Protein AF-A0A379FG62-F1 (afdb_monomer)

Radius of gyration: 13.23 Å; Cα contacts (8 Å, |Δi|>4): 63; chains: 1; bounding box: 31×20×34 Å

pLDDT: mean 95.45, std 7.23, range [49.38, 98.75]

Sequence (75 aa):
MYWVNGQQQQSINVSDRAVQFGDGCFTTLAVEQGKPILLSAHLKRLQRGCDALFLPSPDWQWLASHLLQIASHNH

Mean predicted aligned error: 2.8 Å

Foldseek 3Di:
DDQDPNDDDDDDDCPPCCNVPVQADDDDFDQDQLDTPPLVVRLVVRVVRCVVSVHDDDPSVVVSVVSSVVSNPPD

Structure (mmCIF, N/CA/C/O backbone):
data_AF-A0A379FG62-F1
#
_entry.id   AF-A0A379FG62-F1
#
loop_
_atom_site.group_PDB
_atom_site.id
_atom_site.type_symbol
_atom_site.label_atom_id
_atom_site.label_alt_id
_atom_site.label_comp_id
_atom_site.label_asym_id
_atom_site.label_entity_id
_atom_site.label_seq_id
_atom_site.pdbx_PDB_ins_code
_atom_site.Cartn_x
_atom_site.Cartn_y
_atom_site.Cartn_z
_atom_site.occupancy
_atom_site.B_iso_or_equiv
_atom_site.auth_seq_id
_atom_site.auth_comp_id
_atom_site.auth_asym_id
_atom_site.auth_atom_id
_atom_site.pdbx_PDB_model_num
ATOM 1 N N . MET A 1 1 ? 4.887 10.122 13.100 1.00 83.06 1 MET A N 1
ATOM 2 C CA . MET A 1 1 ? 5.626 8.847 12.974 1.00 83.06 1 MET A CA 1
ATOM 3 C C . MET A 1 1 ? 4.953 8.033 11.878 1.00 83.06 1 MET A C 1
ATOM 5 O O . MET A 1 1 ? 3.728 8.020 11.865 1.00 83.06 1 MET A O 1
ATOM 9 N N . TYR A 1 2 ? 5.701 7.408 10.969 1.00 93.50 2 TYR A N 1
ATOM 10 C CA . TYR A 1 2 ? 5.153 6.595 9.874 1.00 93.50 2 TYR A CA 1
ATOM 11 C C . TYR A 1 2 ? 5.545 5.132 10.053 1.00 93.50 2 TYR A C 1
ATOM 13 O O . TYR A 1 2 ? 6.598 4.851 10.615 1.00 93.50 2 TYR A O 1
ATOM 21 N N . TRP A 1 3 ? 4.723 4.204 9.570 1.00 95.44 3 TRP A N 1
ATOM 22 C CA . TRP A 1 3 ? 5.059 2.781 9.552 1.00 95.44 3 TRP A CA 1
ATOM 23 C C . TRP A 1 3 ? 5.532 2.389 8.154 1.00 95.44 3 TRP A C 1
ATOM 25 O O . TRP A 1 3 ? 4.751 2.419 7.207 1.00 95.44 3 TRP A O 1
ATOM 35 N N . VAL A 1 4 ? 6.802 2.012 8.032 1.00 95.62 4 VAL A N 1
ATOM 36 C CA . VAL A 1 4 ? 7.432 1.575 6.781 1.00 95.62 4 VAL A CA 1
ATOM 37 C C . VAL A 1 4 ? 7.875 0.132 6.978 1.00 95.62 4 VAL A C 1
ATOM 39 O O . VAL A 1 4 ? 8.675 -0.151 7.868 1.00 95.62 4 VAL A O 1
ATOM 42 N N . ASN A 1 5 ? 7.309 -0.796 6.202 1.00 94.06 5 ASN A N 1
ATOM 43 C CA . ASN A 1 5 ? 7.588 -2.237 6.302 1.00 94.06 5 ASN A CA 1
ATOM 44 C C . ASN A 1 5 ? 7.508 -2.781 7.746 1.00 94.06 5 ASN A C 1
ATOM 46 O O . ASN A 1 5 ? 8.346 -3.561 8.188 1.00 94.06 5 ASN A O 1
ATOM 50 N N . GLY A 1 6 ? 6.505 -2.322 8.505 1.00 93.69 6 GLY A N 1
ATOM 51 C CA . GLY A 1 6 ? 6.258 -2.761 9.885 1.00 93.69 6 GLY A CA 1
ATOM 52 C C . GLY A 1 6 ? 7.105 -2.079 10.957 1.00 93.69 6 GLY A C 1
ATOM 53 O O . GLY A 1 6 ? 6.966 -2.420 12.124 1.00 93.69 6 GLY A O 1
ATOM 54 N N . GLN A 1 7 ? 7.946 -1.108 10.599 1.00 95.06 7 GLN A N 1
ATOM 55 C CA . GLN A 1 7 ? 8.799 -0.382 11.542 1.00 95.06 7 GLN A CA 1
ATOM 56 C C . GLN A 1 7 ? 8.444 1.106 11.573 1.00 95.06 7 GLN A C 1
ATOM 58 O O . GLN A 1 7 ? 8.151 1.702 10.535 1.00 95.06 7 GLN A O 1
ATOM 63 N N . GLN A 1 8 ? 8.486 1.717 12.758 1.00 95.81 8 GLN A N 1
ATOM 64 C CA . GLN A 1 8 ? 8.274 3.156 12.904 1.00 95.81 8 GLN A CA 1
ATOM 65 C C . GLN A 1 8 ? 9.491 3.938 12.417 1.00 95.81 8 GLN A C 1
ATOM 67 O O . GLN A 1 8 ? 10.605 3.731 12.893 1.00 95.81 8 GLN A O 1
ATOM 72 N N . GLN A 1 9 ? 9.273 4.844 11.470 1.00 96.00 9 GLN A N 1
ATOM 73 C CA . GLN A 1 9 ? 10.314 5.649 10.843 1.00 96.00 9 GLN A CA 1
ATOM 74 C C . GLN A 1 9 ? 9.812 7.074 10.569 1.00 96.00 9 GLN A C 1
ATOM 76 O O . GLN A 1 9 ? 8.608 7.358 10.559 1.00 96.00 9 GLN A O 1
ATOM 81 N N . GLN A 1 10 ? 10.757 7.991 10.368 1.00 96.50 10 GLN A N 1
ATOM 82 C CA . GLN A 1 10 ? 10.489 9.383 9.983 1.00 96.50 10 GLN A CA 1
ATOM 83 C C . GLN A 1 10 ? 10.935 9.697 8.550 1.00 96.50 10 GLN A C 1
ATOM 85 O O . GLN A 1 10 ? 10.595 10.750 8.020 1.00 96.50 10 GLN A O 1
ATOM 90 N N . SER A 1 11 ? 11.670 8.782 7.923 1.00 95.44 11 SER A N 1
ATOM 91 C CA . SER A 1 11 ? 12.211 8.916 6.577 1.00 95.44 11 SER A CA 1
ATOM 92 C C . SER A 1 11 ? 12.120 7.585 5.835 1.00 95.44 11 SER A C 1
ATOM 94 O O . SER A 1 11 ? 11.944 6.529 6.439 1.00 95.44 11 SER A O 1
ATOM 96 N N . ILE A 1 12 ? 12.240 7.661 4.515 1.00 95.94 12 ILE A N 1
ATOM 97 C CA . ILE A 1 12 ? 12.480 6.525 3.623 1.00 95.94 12 ILE A CA 1
ATOM 98 C C . ILE A 1 12 ? 13.739 6.823 2.806 1.00 95.94 12 ILE A C 1
ATOM 100 O O . ILE A 1 12 ? 14.205 7.965 2.777 1.00 95.94 12 ILE A O 1
ATOM 104 N N . ASN A 1 13 ? 14.311 5.810 2.156 1.00 96.44 13 ASN A N 1
ATOM 105 C CA . ASN A 1 13 ? 15.470 6.029 1.296 1.00 96.44 13 ASN A CA 1
ATOM 106 C C . ASN A 1 13 ? 15.080 6.913 0.100 1.00 96.44 13 ASN A C 1
ATOM 108 O O . ASN A 1 13 ? 14.046 6.690 -0.524 1.00 96.44 13 ASN A O 1
ATOM 112 N N . VAL A 1 14 ? 15.922 7.889 -0.250 1.00 97.25 14 VAL A N 1
ATOM 113 C CA . VAL A 1 14 ? 15.714 8.725 -1.440 1.00 97.25 14 VAL A CA 1
ATOM 114 C C . VAL A 1 14 ? 15.663 7.894 -2.723 1.00 97.25 14 VAL A C 1
ATOM 116 O O . VAL A 1 14 ? 14.957 8.274 -3.648 1.00 97.25 14 VAL A O 1
ATOM 119 N N . SER A 1 15 ? 16.353 6.750 -2.780 1.00 97.88 15 SER A N 1
ATOM 120 C CA . SER A 1 15 ? 16.340 5.847 -3.936 1.00 97.88 15 SER A CA 1
ATOM 121 C C . SER A 1 15 ? 15.055 5.024 -4.080 1.00 97.88 15 SER A C 1
ATOM 123 O O . SER A 1 15 ? 14.931 4.275 -5.050 1.00 97.88 15 SER A O 1
ATOM 125 N N . ASP A 1 16 ? 14.104 5.139 -3.147 1.00 97.38 16 ASP A N 1
ATOM 126 C CA . ASP A 1 16 ? 12.806 4.480 -3.260 1.00 97.38 16 ASP A CA 1
ATOM 127 C C . ASP A 1 16 ? 12.057 4.971 -4.511 1.00 97.38 16 ASP A C 1
ATOM 129 O O . ASP A 1 16 ? 12.009 6.168 -4.811 1.00 97.38 16 ASP A O 1
ATOM 133 N N . ARG A 1 17 ? 11.458 4.044 -5.263 1.00 97.62 17 ARG A N 1
ATOM 134 C CA . ARG A 1 17 ? 10.789 4.351 -6.537 1.00 97.62 17 ARG A CA 1
ATOM 135 C C . ARG A 1 17 ? 9.559 5.247 -6.351 1.00 97.62 17 ARG A C 1
ATOM 137 O O . ARG A 1 17 ? 9.234 6.008 -7.264 1.00 97.62 17 ARG A O 1
ATOM 144 N N . ALA A 1 18 ? 8.933 5.238 -5.170 1.00 96.31 18 ALA A N 1
ATOM 145 C CA . ALA A 1 18 ? 7.872 6.179 -4.827 1.00 96.31 18 ALA A CA 1
ATOM 146 C C . ALA A 1 18 ? 8.385 7.630 -4.789 1.00 96.31 18 ALA A C 1
ATOM 148 O O . ALA A 1 18 ? 7.676 8.539 -5.214 1.00 96.31 18 ALA A O 1
ATOM 149 N N . VAL A 1 19 ? 9.625 7.849 -4.336 1.00 97.75 19 VAL A N 1
ATOM 150 C CA . VAL A 1 19 ? 10.272 9.173 -4.318 1.00 97.75 19 VAL A CA 1
ATOM 151 C C . VAL A 1 19 ? 10.769 9.553 -5.708 1.00 97.75 19 VAL A C 1
ATOM 153 O O . VAL A 1 19 ? 10.562 10.679 -6.148 1.00 97.75 19 VAL A O 1
ATOM 156 N N . GLN A 1 20 ? 11.422 8.618 -6.398 1.00 98.38 20 GLN A N 1
ATOM 157 C CA . GLN A 1 20 ? 12.062 8.892 -7.685 1.00 98.38 20 GLN A CA 1
ATOM 158 C C . GLN A 1 20 ? 11.050 9.142 -8.809 1.00 98.38 20 GLN A C 1
ATOM 160 O O . GLN A 1 20 ? 11.263 10.020 -9.642 1.00 98.38 20 GLN A O 1
ATOM 165 N N . PHE A 1 21 ? 9.960 8.369 -8.844 1.00 97.62 21 PHE A N 1
ATOM 166 C CA . PHE A 1 21 ? 9.058 8.313 -10.001 1.00 97.62 21 PHE A CA 1
ATOM 167 C C . PHE A 1 21 ? 7.574 8.409 -9.637 1.00 97.62 21 PHE A C 1
ATOM 169 O O . PHE A 1 21 ? 6.733 8.403 -10.532 1.00 97.62 21 PHE A O 1
ATOM 176 N N . GLY A 1 22 ? 7.229 8.454 -8.346 1.00 96.50 22 GLY A N 1
ATOM 177 C CA . GLY A 1 22 ? 5.840 8.273 -7.918 1.00 96.50 22 GLY A CA 1
ATOM 178 C C . GLY A 1 22 ? 5.302 6.875 -8.237 1.00 96.50 22 GLY A C 1
ATOM 179 O O . GLY A 1 22 ? 4.098 6.706 -8.407 1.00 96.50 22 GLY A O 1
ATOM 180 N N . ASP A 1 23 ? 6.187 5.881 -8.354 1.00 97.62 23 ASP A N 1
ATOM 181 C CA . ASP A 1 23 ? 5.839 4.527 -8.776 1.00 97.62 23 ASP A CA 1
ATOM 182 C C . ASP A 1 23 ? 5.228 3.725 -7.622 1.00 97.62 23 ASP A C 1
ATOM 184 O O . ASP A 1 23 ? 5.913 3.057 -6.846 1.00 97.62 23 ASP A O 1
ATOM 188 N N . GLY A 1 24 ? 3.917 3.864 -7.472 1.00 97.06 24 GLY A N 1
ATOM 189 C CA . GLY A 1 24 ? 3.167 3.252 -6.394 1.00 97.06 24 GLY A CA 1
ATOM 190 C C . GLY A 1 24 ? 1.677 3.553 -6.485 1.00 97.06 24 GLY A C 1
ATOM 191 O O . GLY A 1 24 ? 1.196 4.272 -7.359 1.00 97.06 24 GLY A O 1
ATOM 192 N N . CYS A 1 25 ? 0.927 3.027 -5.524 1.00 97.62 25 CYS A N 1
ATOM 193 C CA . CYS A 1 25 ? -0.461 3.404 -5.299 1.00 97.62 25 CYS A CA 1
ATOM 194 C C . CYS A 1 25 ? -0.688 3.667 -3.806 1.00 97.62 25 CYS A C 1
ATOM 196 O O . CYS A 1 25 ? 0.061 3.183 -2.959 1.00 97.62 25 CYS A O 1
ATOM 198 N N . PHE A 1 26 ? -1.716 4.446 -3.464 1.00 98.12 26 PHE A N 1
ATOM 199 C CA . PHE A 1 26 ? -2.009 4.789 -2.070 1.00 98.12 26 PHE A CA 1
ATOM 200 C C . PHE A 1 26 ? -3.500 4.756 -1.784 1.00 98.12 26 PHE A C 1
ATOM 202 O O . PHE A 1 26 ? -4.316 4.910 -2.693 1.00 98.12 26 PHE A O 1
ATOM 209 N N . THR A 1 27 ? -3.865 4.635 -0.504 1.00 98.44 27 THR A N 1
ATOM 210 C CA . THR A 1 27 ? -5.227 4.905 -0.053 1.00 98.44 27 THR A CA 1
ATOM 211 C C . THR A 1 27 ? -5.311 5.741 1.206 1.00 98.44 27 THR A C 1
ATOM 213 O O . THR A 1 27 ? -4.515 5.574 2.117 1.00 98.44 27 THR A O 1
ATOM 216 N N . THR A 1 28 ? -6.332 6.593 1.266 1.00 98.25 28 THR A N 1
ATOM 217 C CA . THR A 1 28 ? -6.756 7.309 2.471 1.00 98.25 28 THR A CA 1
ATOM 218 C C . THR A 1 28 ? -8.072 6.704 2.934 1.00 98.25 28 THR A C 1
ATOM 220 O O . THR A 1 28 ? -8.955 6.486 2.103 1.00 98.25 28 THR A O 1
ATOM 223 N N . LEU A 1 29 ? -8.185 6.394 4.222 1.00 97.44 29 LEU A N 1
ATOM 224 C CA . LEU A 1 29 ? -9.388 5.838 4.840 1.00 97.44 29 LEU A CA 1
ATOM 225 C C . LEU A 1 29 ? -9.716 6.601 6.123 1.00 97.44 29 LEU A C 1
ATOM 227 O O . LEU A 1 29 ? -8.814 7.146 6.759 1.00 97.44 29 LEU A O 1
ATOM 231 N N . ALA A 1 30 ? -10.995 6.647 6.486 1.00 97.69 30 ALA A N 1
ATOM 232 C CA . ALA A 1 30 ? -11.436 7.237 7.745 1.00 97.69 30 ALA A CA 1
ATOM 233 C C . ALA A 1 30 ? -11.254 6.242 8.900 1.00 97.69 30 ALA A C 1
ATOM 235 O O . ALA A 1 30 ? -11.422 5.033 8.719 1.00 97.69 30 ALA A O 1
ATOM 236 N N . VAL A 1 31 ? -10.941 6.755 10.089 1.00 97.25 31 VAL A N 1
ATOM 237 C CA . VAL A 1 31 ? -10.921 5.978 11.332 1.00 97.25 31 VAL A CA 1
ATOM 238 C C . VAL A 1 31 ? -11.908 6.610 12.299 1.00 97.25 31 VAL A C 1
ATOM 240 O O . VAL A 1 31 ? -11.775 7.781 12.639 1.00 97.25 31 VAL A O 1
ATOM 243 N N . GLU A 1 32 ? -12.873 5.826 12.765 1.00 96.50 32 GLU A N 1
ATOM 244 C CA . GLU A 1 32 ? -13.862 6.262 13.750 1.00 96.50 32 GLU A CA 1
ATOM 245 C C . GLU A 1 32 ? -13.819 5.316 14.943 1.00 96.50 32 GLU A C 1
ATOM 247 O O . GLU A 1 32 ? -13.855 4.097 14.775 1.00 96.50 32 GLU A O 1
ATOM 252 N N . GLN A 1 33 ? -13.692 5.864 16.155 1.00 95.25 33 GLN A N 1
ATOM 253 C CA . GLN A 1 33 ? -13.619 5.073 17.394 1.00 95.25 33 GLN A CA 1
ATOM 254 C C . GLN A 1 33 ? -12.570 3.944 17.327 1.00 95.25 33 GLN A C 1
ATOM 256 O O . GLN A 1 33 ? -12.798 2.820 17.771 1.00 95.25 33 GLN A O 1
ATOM 261 N N . GLY A 1 34 ? -11.417 4.238 16.717 1.00 95.50 34 GLY A N 1
ATOM 262 C CA . GLY A 1 34 ? -10.316 3.288 16.552 1.00 95.50 34 GLY A CA 1
ATOM 263 C C . GLY A 1 34 ? -10.557 2.188 15.511 1.00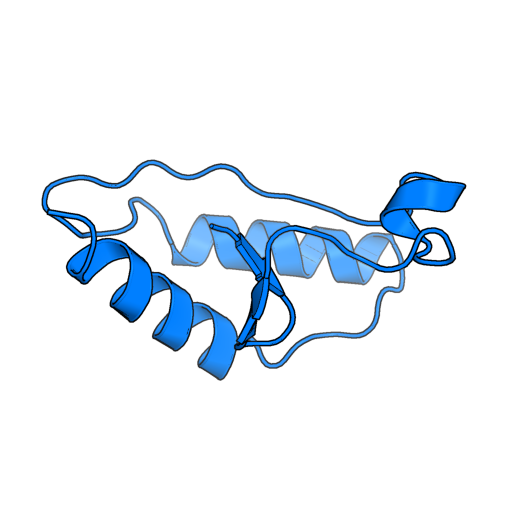 95.50 34 GLY A C 1
ATOM 264 O O . GLY A 1 34 ? -9.817 1.207 15.478 1.00 95.50 34 GLY A O 1
ATOM 265 N N . LYS A 1 35 ? -11.580 2.324 14.658 1.00 96.12 35 LYS A N 1
ATOM 266 C CA . LYS A 1 35 ? -11.917 1.352 13.612 1.00 96.12 35 LYS A CA 1
ATOM 267 C C . LYS A 1 35 ? -11.743 1.961 12.219 1.00 96.12 35 LYS A C 1
ATOM 269 O O . LYS A 1 35 ? -12.357 2.990 11.933 1.00 96.12 35 LYS A O 1
ATOM 274 N N . PRO A 1 36 ? -10.959 1.329 11.329 1.00 97.25 36 PRO A N 1
ATOM 275 C CA . PRO A 1 36 ? -10.892 1.715 9.925 1.00 97.25 36 PRO A CA 1
ATOM 276 C C . PRO A 1 36 ? -12.239 1.490 9.231 1.00 97.25 36 PRO A C 1
ATOM 278 O O . PRO A 1 36 ? -12.737 0.363 9.156 1.00 97.25 36 PRO A O 1
ATOM 281 N N . ILE A 1 37 ? -12.813 2.551 8.678 1.00 98.12 37 ILE A N 1
ATOM 282 C CA . ILE A 1 37 ? -14.061 2.487 7.923 1.00 98.12 37 ILE A CA 1
ATOM 283 C C . ILE A 1 37 ? -13.783 1.911 6.531 1.00 98.12 37 ILE A C 1
ATOM 285 O O . ILE A 1 37 ? -12.830 2.299 5.859 1.00 98.12 37 ILE A O 1
ATOM 289 N N . LEU A 1 38 ? -14.612 0.950 6.102 1.00 98.31 38 LEU A N 1
ATOM 290 C CA . LEU A 1 38 ? -14.523 0.287 4.791 1.00 98.31 38 LEU A CA 1
ATOM 291 C C . LEU A 1 38 ? -13.152 -0.356 4.481 1.00 98.31 38 LEU A C 1
ATOM 293 O O . LEU A 1 38 ? -12.742 -0.411 3.319 1.00 98.31 38 LEU A O 1
ATOM 297 N N . LEU A 1 39 ? -12.452 -0.897 5.489 1.00 98.31 39 LEU A N 1
ATOM 298 C CA . LEU A 1 39 ? -11.105 -1.475 5.339 1.00 98.31 39 LEU A CA 1
ATOM 299 C C . LEU A 1 39 ? -10.974 -2.428 4.140 1.00 98.31 39 LEU A C 1
ATOM 301 O O . LEU A 1 39 ? -10.069 -2.280 3.322 1.00 98.31 39 LEU A O 1
ATOM 305 N N . SER A 1 40 ? -11.904 -3.374 3.985 1.00 98.25 40 SER A N 1
ATOM 306 C CA . SER A 1 40 ? -11.872 -4.339 2.880 1.00 98.25 40 SER A CA 1
ATOM 307 C C . SER A 1 40 ? -11.972 -3.674 1.502 1.00 98.25 40 SER A C 1
ATOM 309 O O . SER A 1 40 ? -11.363 -4.155 0.548 1.00 98.25 40 SER A O 1
ATOM 311 N N . ALA A 1 41 ? -12.711 -2.567 1.371 1.00 98.69 41 ALA A N 1
ATOM 312 C CA . ALA A 1 41 ? -12.801 -1.825 0.114 1.00 98.69 41 ALA A CA 1
ATOM 313 C C . ALA A 1 41 ? -11.487 -1.094 -0.201 1.00 98.69 41 ALA A C 1
ATOM 315 O O . ALA A 1 41 ? -11.039 -1.098 -1.350 1.00 98.69 41 ALA A O 1
ATOM 316 N N . HIS A 1 42 ? -10.837 -0.531 0.820 1.00 98.75 42 HIS A N 1
ATOM 317 C CA . HIS A 1 42 ? -9.523 0.096 0.693 1.00 98.75 42 HIS A CA 1
ATOM 318 C C . HIS A 1 42 ? -8.432 -0.918 0.320 1.00 98.75 42 HIS A C 1
ATOM 320 O O . HIS A 1 42 ? -7.659 -0.658 -0.600 1.00 98.75 42 HIS A O 1
ATOM 326 N N . LEU A 1 43 ? -8.427 -2.107 0.932 1.00 98.62 43 LEU A N 1
ATOM 327 C CA . LEU A 1 43 ? -7.509 -3.193 0.565 1.00 98.62 43 LEU A CA 1
ATOM 328 C C . LEU A 1 43 ? -7.729 -3.660 -0.879 1.00 98.62 43 LEU A C 1
ATOM 330 O O . LEU A 1 43 ? -6.774 -3.737 -1.643 1.00 98.62 43 LEU A O 1
ATOM 334 N N . LYS A 1 44 ? -8.984 -3.863 -1.305 1.00 98.56 44 LYS A N 1
ATOM 335 C CA . LYS A 1 44 ? -9.308 -4.191 -2.708 1.00 98.56 44 LYS A CA 1
ATOM 336 C C . LYS A 1 44 ? -8.871 -3.106 -3.691 1.00 98.56 44 LYS A C 1
ATOM 338 O O . LYS A 1 44 ? -8.626 -3.381 -4.863 1.00 98.56 44 LYS A O 1
ATOM 343 N N . ARG A 1 45 ? -8.852 -1.841 -3.269 1.00 98.50 45 ARG A N 1
ATOM 344 C CA . ARG A 1 45 ? -8.361 -0.736 -4.098 1.00 98.50 45 ARG A CA 1
ATOM 345 C C . ARG A 1 45 ? -6.840 -0.763 -4.229 1.00 98.50 45 ARG A C 1
ATOM 347 O O . ARG A 1 45 ? -6.353 -0.555 -5.333 1.00 98.50 45 ARG A O 1
ATOM 354 N N . LEU A 1 46 ? -6.124 -1.040 -3.140 1.00 98.56 46 LEU A N 1
ATOM 355 C CA . LEU A 1 46 ? -4.672 -1.221 -3.164 1.00 98.56 46 LEU A CA 1
ATOM 356 C C . LEU A 1 46 ? -4.273 -2.436 -4.006 1.00 98.56 46 LEU A C 1
ATOM 358 O O . LEU A 1 46 ? -3.416 -2.292 -4.863 1.00 98.56 46 LEU A O 1
ATOM 362 N N . GLN A 1 47 ? -4.952 -3.576 -3.844 1.00 98.50 47 GLN A N 1
ATOM 363 C CA . GLN A 1 47 ? -4.747 -4.779 -4.665 1.00 98.50 47 GLN A CA 1
ATOM 364 C C . GLN A 1 47 ? -4.836 -4.463 -6.159 1.00 98.50 47 GLN A C 1
ATOM 366 O O . GLN A 1 47 ? -3.870 -4.652 -6.886 1.0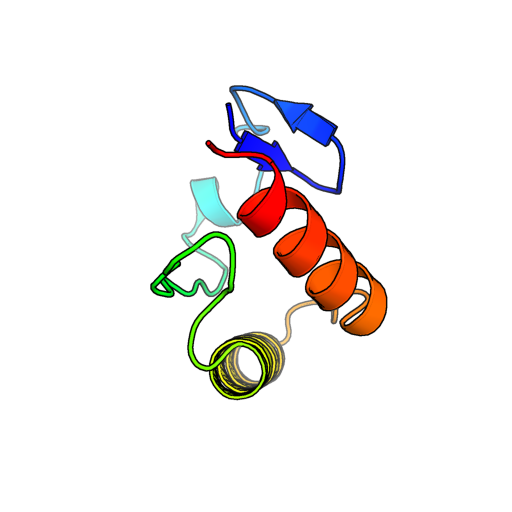0 98.50 47 GLN A O 1
ATOM 371 N N . ARG A 1 48 ? -5.947 -3.849 -6.591 1.00 98.50 48 ARG A N 1
ATOM 372 C CA . ARG A 1 48 ? -6.126 -3.423 -7.989 1.00 98.50 48 ARG A CA 1
ATOM 373 C C . ARG A 1 48 ? -5.043 -2.453 -8.466 1.00 98.50 48 ARG A C 1
ATOM 375 O O . ARG A 1 48 ? -4.663 -2.507 -9.629 1.00 98.50 48 ARG A O 1
ATOM 382 N N . GLY A 1 49 ? -4.579 -1.555 -7.595 1.00 98.25 49 GLY A N 1
ATOM 383 C CA . GLY A 1 49 ? -3.490 -0.629 -7.905 1.00 98.25 49 GLY A CA 1
ATOM 384 C C . GLY A 1 49 ? -2.157 -1.348 -8.103 1.00 98.25 49 GLY A C 1
ATOM 385 O O . GLY A 1 49 ? -1.474 -1.085 -9.086 1.00 98.25 49 GLY A O 1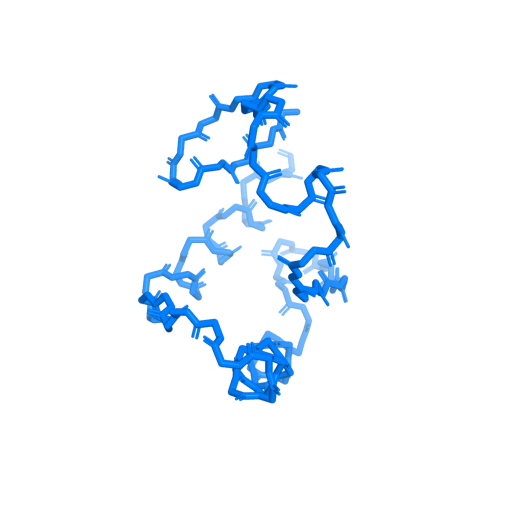
ATOM 386 N N . CYS A 1 50 ? -1.818 -2.285 -7.214 1.00 98.25 50 CYS A N 1
ATOM 387 C CA . CYS A 1 50 ? -0.636 -3.131 -7.351 1.00 98.25 50 CYS A CA 1
ATOM 388 C C . CYS A 1 50 ? -0.688 -3.961 -8.635 1.00 98.25 50 CYS A C 1
ATOM 390 O O . CYS A 1 50 ? 0.281 -3.950 -9.386 1.00 98.25 50 CYS A O 1
ATOM 392 N N . ASP A 1 51 ? -1.825 -4.597 -8.926 1.00 98.12 51 ASP A N 1
ATOM 393 C CA . ASP A 1 51 ? -2.005 -5.412 -10.129 1.00 98.12 51 ASP A CA 1
ATOM 394 C C . ASP A 1 51 ? -1.843 -4.576 -11.409 1.00 98.12 51 ASP A C 1
ATOM 396 O O . ASP A 1 51 ? -1.100 -4.955 -12.311 1.00 98.12 51 ASP A O 1
ATOM 400 N N . ALA A 1 52 ? -2.495 -3.410 -11.481 1.00 98.31 52 ALA A N 1
ATOM 401 C CA . ALA A 1 52 ? -2.449 -2.536 -12.655 1.00 98.31 52 ALA A CA 1
ATOM 402 C C . ALA A 1 52 ? -1.058 -1.936 -12.917 1.00 98.31 52 ALA A C 1
ATOM 404 O O . ALA A 1 52 ? -0.720 -1.640 -14.062 1.00 98.31 52 ALA A O 1
ATOM 405 N N . LEU A 1 53 ? -0.269 -1.741 -11.858 1.00 97.94 53 LEU A N 1
ATOM 406 C CA . LEU A 1 53 ? 1.089 -1.200 -11.923 1.00 97.94 53 LEU A CA 1
ATOM 407 C C . LEU A 1 53 ? 2.167 -2.294 -11.928 1.00 97.94 53 LEU A C 1
ATOM 409 O O . LEU A 1 53 ? 3.352 -1.973 -11.944 1.00 97.94 53 LEU A O 1
ATOM 413 N N . PHE A 1 54 ? 1.777 -3.573 -11.914 1.00 97.56 54 PHE A N 1
ATOM 414 C CA . PHE A 1 54 ? 2.690 -4.717 -11.811 1.00 97.56 54 PHE A CA 1
ATOM 415 C C . PHE A 1 54 ? 3.633 -4.636 -10.594 1.00 97.56 54 PHE A C 1
ATOM 417 O O . PHE A 1 54 ? 4.787 -5.068 -10.647 1.00 97.56 54 PHE A O 1
ATOM 424 N N . LEU A 1 55 ? 3.146 -4.073 -9.485 1.00 97.25 55 LEU A N 1
ATOM 425 C CA . LEU A 1 55 ? 3.894 -3.981 -8.234 1.00 97.25 55 LEU A CA 1
ATOM 426 C C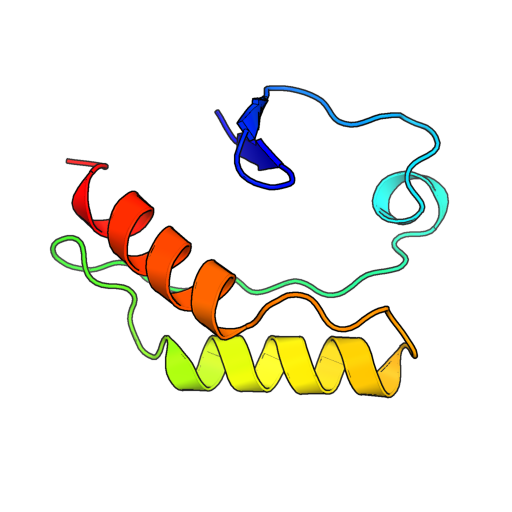 . LEU A 1 55 ? 3.884 -5.332 -7.503 1.00 97.25 55 LEU A C 1
ATOM 428 O O . LEU A 1 55 ? 2.896 -6.067 -7.581 1.00 97.25 55 LEU A O 1
ATOM 432 N N . PRO A 1 56 ? 4.936 -5.654 -6.729 1.00 95.19 56 PRO A N 1
ATOM 433 C CA . PRO A 1 56 ? 4.930 -6.828 -5.867 1.00 95.19 56 PRO A CA 1
ATOM 434 C C . PRO A 1 56 ? 3.735 -6.805 -4.913 1.00 95.19 56 PRO A C 1
ATOM 436 O O . PRO A 1 56 ? 3.475 -5.800 -4.247 1.00 95.19 56 PRO A O 1
ATOM 439 N N . SER A 1 57 ? 3.026 -7.928 -4.822 1.00 93.50 57 SER A N 1
ATOM 440 C CA . SER A 1 57 ? 1.931 -8.064 -3.868 1.00 93.50 57 SER A CA 1
ATOM 441 C C . SER A 1 57 ? 2.494 -8.133 -2.442 1.00 93.50 57 SER A C 1
ATOM 443 O O . SER A 1 57 ? 3.267 -9.050 -2.154 1.00 93.50 57 SER A O 1
ATOM 445 N N . PRO A 1 58 ? 2.101 -7.231 -1.524 1.00 94.62 58 PRO A N 1
ATOM 446 C CA . PRO A 1 58 ? 2.410 -7.387 -0.110 1.00 94.62 58 PRO A CA 1
ATOM 447 C C . PRO A 1 58 ? 1.626 -8.560 0.494 1.00 94.62 58 PRO A C 1
ATOM 449 O O . PRO A 1 58 ? 0.675 -9.081 -0.098 1.00 94.62 58 PRO A O 1
ATOM 452 N N . ASP A 1 59 ? 1.980 -8.927 1.725 1.00 97.19 59 ASP A N 1
ATOM 453 C CA . ASP A 1 59 ? 1.125 -9.762 2.565 1.00 97.19 59 ASP A CA 1
ATOM 454 C C . ASP A 1 59 ? -0.114 -8.955 2.993 1.00 97.19 59 ASP A C 1
ATOM 456 O O . ASP A 1 59 ? -0.083 -8.138 3.920 1.00 97.19 59 ASP A O 1
ATOM 460 N N . TRP A 1 60 ? -1.221 -9.171 2.281 1.00 97.50 60 TRP A N 1
ATOM 461 C CA . TRP A 1 60 ? -2.485 -8.478 2.526 1.00 97.50 60 TRP A CA 1
ATOM 462 C C . TRP A 1 60 ? -3.090 -8.791 3.892 1.00 97.50 60 TRP A C 1
ATOM 464 O O . TRP A 1 60 ? -3.741 -7.922 4.476 1.00 97.50 60 TRP A O 1
ATOM 474 N N . GLN A 1 61 ? -2.889 -10.007 4.403 1.00 97.62 61 GLN A N 1
ATOM 475 C CA . GLN A 1 61 ? -3.447 -10.419 5.687 1.00 97.62 61 GLN A CA 1
ATOM 476 C C . GLN A 1 61 ? -2.700 -9.731 6.828 1.00 97.62 61 GLN A C 1
ATOM 478 O O . GLN A 1 61 ? -3.323 -9.191 7.750 1.00 97.62 61 GLN A O 1
ATOM 483 N N . TRP A 1 62 ? -1.371 -9.689 6.736 1.00 97.81 62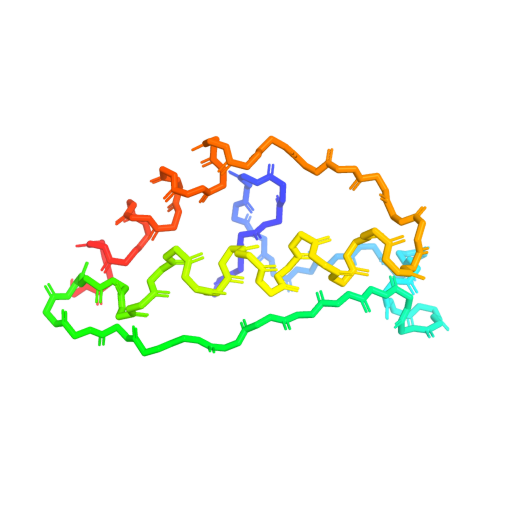 TRP A N 1
ATOM 484 C CA . TRP A 1 62 ? -0.540 -8.940 7.665 1.00 97.81 62 TRP A CA 1
ATOM 485 C C . TRP A 1 62 ? -0.859 -7.441 7.614 1.00 97.81 62 TRP A C 1
ATOM 487 O O . TRP A 1 62 ? -1.108 -6.841 8.659 1.00 97.81 62 TRP A O 1
ATOM 497 N N . LEU A 1 63 ? -0.959 -6.845 6.417 1.00 97.75 63 LEU A N 1
ATOM 498 C CA . LEU A 1 63 ? -1.285 -5.423 6.259 1.00 97.75 63 LEU A CA 1
ATOM 499 C C . LEU A 1 63 ? -2.642 -5.073 6.884 1.00 97.75 63 LEU A C 1
ATOM 501 O O . LEU A 1 63 ? -2.750 -4.082 7.606 1.00 97.75 63 LEU A O 1
ATO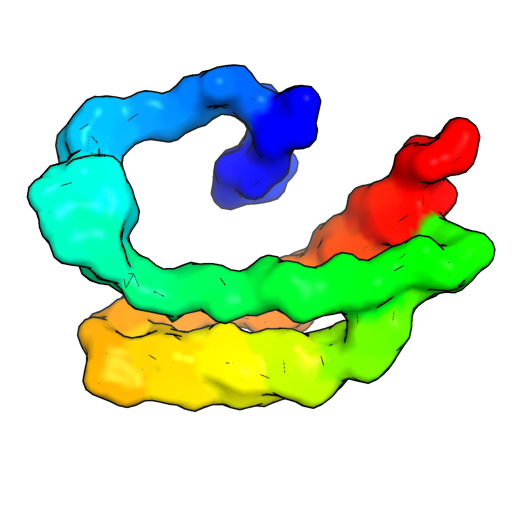M 505 N N . ALA A 1 64 ? -3.672 -5.890 6.646 1.00 98.00 64 ALA A N 1
ATOM 506 C CA . ALA A 1 64 ? -4.992 -5.699 7.242 1.00 98.00 64 ALA A CA 1
ATOM 507 C C . ALA A 1 64 ? -4.931 -5.732 8.776 1.00 98.00 64 ALA A C 1
ATOM 509 O O . ALA A 1 64 ? -5.479 -4.852 9.440 1.00 98.00 64 ALA A O 1
ATOM 510 N N . SER A 1 65 ? -4.226 -6.720 9.330 1.00 97.62 65 SER A N 1
ATOM 511 C CA . SER A 1 65 ? -4.073 -6.905 10.777 1.00 97.62 65 SER A CA 1
ATOM 512 C C . SER A 1 65 ? -3.315 -5.736 11.412 1.00 97.62 65 SER A C 1
ATOM 514 O O . SER A 1 65 ? -3.721 -5.210 12.447 1.00 97.62 65 SER A O 1
ATOM 516 N N . HIS A 1 66 ? -2.259 -5.267 10.748 1.00 96.75 66 HIS A N 1
ATOM 517 C CA . HIS A 1 66 ? -1.457 -4.141 11.206 1.00 96.75 66 HIS A CA 1
ATOM 518 C C . HIS A 1 66 ? -2.235 -2.815 11.161 1.00 96.75 66 HIS A C 1
ATOM 520 O O . HIS A 1 66 ? -2.167 -2.032 12.105 1.00 96.75 66 HIS A O 1
ATOM 526 N N . LEU A 1 67 ? -3.045 -2.577 10.121 1.00 96.69 67 LEU A N 1
ATOM 527 C CA . LEU A 1 67 ? -3.924 -1.401 10.046 1.00 96.69 67 LEU A CA 1
ATOM 528 C C . LEU A 1 67 ? -4.975 -1.389 11.164 1.00 96.69 67 LEU A C 1
ATOM 530 O O . LEU A 1 67 ? -5.231 -0.332 11.740 1.00 96.69 67 LEU A O 1
ATOM 534 N N . LEU A 1 68 ? -5.558 -2.548 11.493 1.00 96.81 68 LEU A N 1
ATOM 535 C CA . LEU A 1 68 ? -6.483 -2.679 12.624 1.00 96.81 68 LEU A CA 1
ATOM 536 C C . LEU A 1 68 ? -5.792 -2.340 13.951 1.00 96.81 68 LEU A C 1
ATOM 538 O O . LEU A 1 68 ? -6.347 -1.587 14.748 1.00 96.81 68 LEU A O 1
ATOM 542 N N . GLN A 1 69 ? -4.568 -2.834 14.159 1.00 95.75 69 GLN A N 1
ATOM 543 C CA . GLN A 1 69 ? -3.778 -2.526 15.350 1.00 95.75 69 GLN A CA 1
ATOM 544 C C . GLN A 1 69 ? -3.443 -1.030 15.442 1.00 95.75 69 GLN A C 1
ATOM 546 O O . GLN A 1 69 ? -3.642 -0.420 16.488 1.00 95.75 69 GLN A O 1
ATOM 551 N N . ILE A 1 70 ? -2.960 -0.406 14.366 1.00 94.88 70 ILE A N 1
ATOM 552 C CA . ILE A 1 70 ? -2.586 1.018 14.385 1.00 94.88 70 ILE A CA 1
ATOM 553 C C . ILE A 1 70 ? -3.808 1.905 14.642 1.00 94.88 70 ILE A C 1
ATOM 555 O O . ILE A 1 70 ? -3.724 2.871 15.401 1.00 94.88 70 ILE A O 1
ATOM 559 N N . ALA A 1 71 ? -4.94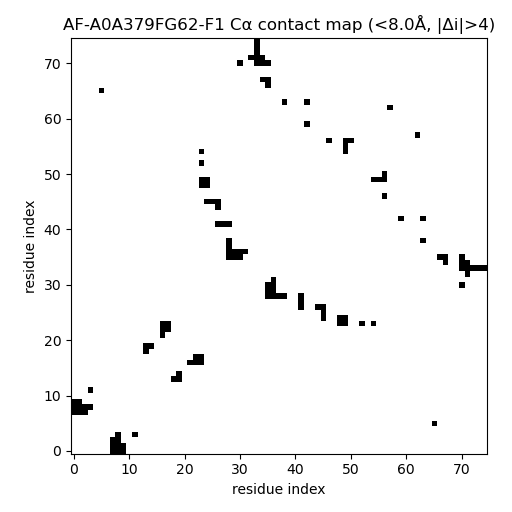6 1.588 14.024 1.00 95.19 71 ALA A N 1
ATOM 560 C CA . ALA A 1 71 ? -6.168 2.357 14.211 1.00 95.19 71 ALA A CA 1
ATOM 561 C C . ALA A 1 71 ? -6.670 2.306 15.660 1.00 95.19 71 ALA A C 1
ATOM 563 O O . ALA A 1 71 ? -7.161 3.316 16.157 1.00 95.19 71 ALA A O 1
ATOM 564 N N . SER A 1 72 ? -6.494 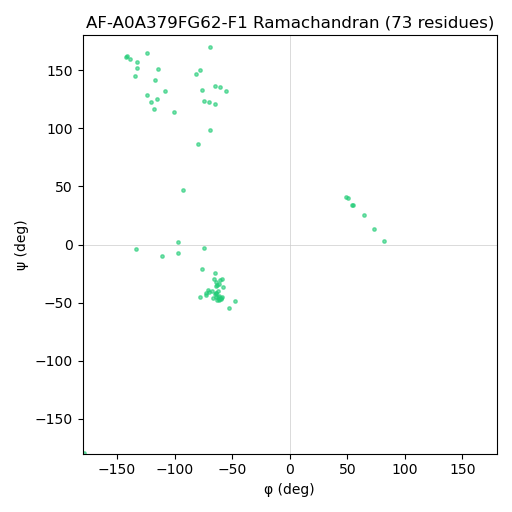1.178 16.356 1.00 92.75 72 SER A N 1
ATOM 565 C CA . SER A 1 72 ? -6.937 1.033 17.744 1.00 92.75 72 SER A CA 1
ATOM 566 C C . SER A 1 72 ? -6.043 1.746 18.767 1.00 92.75 72 SER A C 1
ATOM 568 O O . SER A 1 72 ? -6.506 1.998 19.873 1.00 92.75 72 SER A O 1
ATOM 570 N N . HIS A 1 73 ? -4.782 2.050 18.431 1.00 81.69 73 HIS A N 1
ATOM 571 C CA . HIS A 1 73 ? -3.787 2.603 19.368 1.00 81.69 73 HIS A 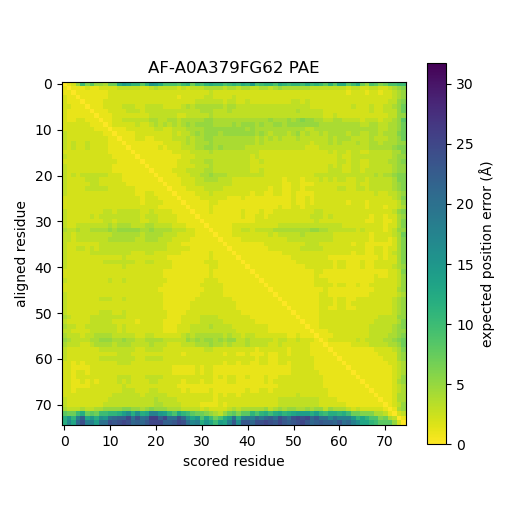CA 1
ATOM 572 C C . HIS A 1 73 ? -3.637 4.135 19.324 1.00 81.69 73 HIS A C 1
ATOM 574 O O . HIS A 1 73 ? -2.918 4.683 20.150 1.00 81.69 73 HIS A O 1
ATOM 580 N N . ASN A 1 74 ? -4.271 4.836 18.379 1.00 61.59 74 ASN A N 1
ATOM 581 C CA . ASN A 1 74 ? -4.145 6.295 18.233 1.00 61.59 74 ASN A CA 1
ATOM 582 C C . ASN A 1 74 ? -5.240 7.088 18.988 1.00 61.59 74 ASN A C 1
ATOM 584 O O . ASN A 1 74 ? -5.826 8.005 18.414 1.00 61.59 74 ASN A O 1
ATOM 588 N N . HIS A 1 75 ? -5.508 6.742 20.255 1.00 49.38 75 HIS A N 1
ATOM 589 C CA . HIS A 1 75 ? -6.322 7.551 21.183 1.00 49.38 75 HIS A CA 1
ATOM 590 C C . HIS A 1 75 ? -5.484 8.039 22.357 1.00 49.38 75 HIS A C 1
ATOM 592 O O . HIS A 1 75 ? -4.756 7.199 22.931 1.00 49.38 75 HIS A O 1
#

InterPro domains:
  IPR001544 Aminotransferase class IV [PF01063] (24-74)
  IPR036038 Aminotransferase-like, PLP-dependent enzymes [SSF56752] (1-69)
  IPR043131 Branched-chain-amino-acid aminotransferase-like, N-terminal [G3DSA:3.30.470.10] (1-75)

Secondary structure (DSSP, 8-state):
-EEETTEEES---TTSHHHHH--S------EETTEETTHHHHHHHHHHHHHHTTPPPP-HHHHHHHHHHHHHH--

Solvent-accessible surface area (backbone atoms only — not comparable to full-atom values): 4787 Å² total; per-residue (Å²): 130,42,76,57,98,88,39,83,36,92,74,75,68,74,85,36,51,53,70,71,68,57,62,72,75,86,84,87,74,56,70,56,96,39,37,61,53,62,50,69,60,52,51,55,49,50,50,53,39,28,62,77,68,71,46,83,82,72,66,62,68,60,51,52,53,50,51,50,53,55,38,56,65,77,120

Nearest PDB structures (foldseek):
  6bb9-assembly1_B  TM=9.745E-01  e=3.803E-05  Salmonella enterica subsp. enterica serovar Typhimurium
  1i2k-assembly1_A  TM=9.799E-01  e=6.886E-05  Escherichia coli
  1et0-assembly1_A  TM=9.818E-01  e=8.394E-05  Escherichia coli
  6q1r-assembly2_C  TM=9.226E-01  e=2.611E-02  Mycobacterium tuberculosis H37Rv
  5mr0-assembly1_D  TM=8.797E-01  e=1.550E-01  Archaeoglobus fulgidus DSM 4304

Organism: Proteus mirabilis (NCBI:txid584)